Protein AF-A0A507F3Y4-F1 (afdb_monomer_lite)

Radius of gyration: 14.12 Å; chai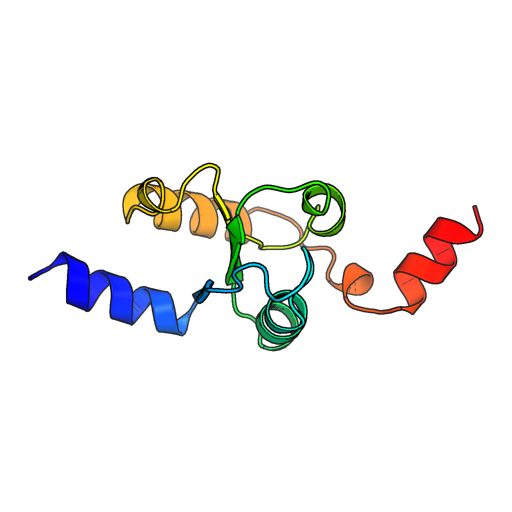ns: 1; bounding box: 32×31×42 Å

Organism: NCBI:txid246404

Secondary structure (DSSP, 8-state):
-HHHHHHHHHHTTEEE----SSS--HHHHHHHHTT-EEEEE--TTGGGGTTS--EEESSGGG--HHHHHHHHHHHHHSPP-GGGGSHHHHHHHTT-

Structure (mmCIF, N/CA/C/O backbone):
data_AF-A0A507F3Y4-F1
#
_entry.id   AF-A0A507F3Y4-F1
#
loop_
_atom_site.group_PDB
_atom_site.id
_atom_site.type_symbol
_atom_site.label_atom_id
_atom_site.label_alt_id
_atom_site.label_comp_id
_atom_site.label_asym_id
_atom_site.label_entity_id
_atom_site.label_seq_id
_atom_site.pdbx_PDB_ins_code
_atom_site.Cartn_x
_atom_site.Cartn_y
_atom_site.Cartn_z
_atom_site.occupancy
_atom_site.B_iso_or_equiv
_atom_site.auth_seq_id
_atom_site.auth_comp_id
_atom_site.auth_asym_id
_atom_site.auth_atom_id
_atom_site.pdbx_PDB_model_num
ATOM 1 N N . MET A 1 1 ? -14.964 9.650 21.502 1.00 43.06 1 MET A N 1
ATOM 2 C CA . MET A 1 1 ? -15.728 9.420 20.254 1.00 43.06 1 MET A CA 1
ATOM 3 C C . MET A 1 1 ? -15.265 8.102 19.655 1.00 43.06 1 MET A C 1
ATOM 5 O O . MET A 1 1 ? -14.072 8.010 19.383 1.00 43.06 1 MET A O 1
ATOM 9 N N . PRO A 1 2 ? -16.149 7.108 19.470 1.00 56.12 2 PRO A N 1
ATOM 10 C CA . PRO A 1 2 ? -15.787 5.748 19.042 1.00 56.12 2 PRO A CA 1
ATOM 11 C C . PRO A 1 2 ? -14.910 5.704 17.782 1.00 56.12 2 PRO A C 1
ATOM 13 O O . PRO A 1 2 ? -13.979 4.913 17.699 1.00 56.12 2 PRO A O 1
ATOM 16 N N . GLN A 1 3 ? -15.134 6.631 16.848 1.00 54.81 3 GLN A N 1
ATOM 17 C CA . GLN A 1 3 ? -14.360 6.750 15.612 1.00 54.81 3 GLN A CA 1
ATOM 18 C C . GLN A 1 3 ? -12.883 7.109 15.838 1.00 54.81 3 GLN A C 1
ATOM 20 O O . GLN A 1 3 ? -12.031 6.583 15.136 1.00 54.81 3 GLN A O 1
ATOM 25 N N . LYS A 1 4 ? -12.536 7.956 16.821 1.00 58.22 4 LYS A N 1
ATOM 26 C CA . LYS A 1 4 ? -11.128 8.346 17.057 1.00 58.22 4 LYS A CA 1
ATOM 27 C C . LYS A 1 4 ? -10.287 7.185 17.592 1.00 58.22 4 LYS A C 1
ATOM 29 O O . LYS A 1 4 ? -9.166 6.992 17.131 1.00 58.22 4 LYS A O 1
ATOM 34 N N . GLU A 1 5 ? -10.824 6.417 18.537 1.00 60.25 5 GLU A N 1
ATOM 35 C CA . GLU A 1 5 ? -10.153 5.222 19.071 1.00 60.25 5 GLU A CA 1
ATOM 36 C C . GLU A 1 5 ? -10.055 4.124 18.007 1.00 60.25 5 GLU A C 1
ATOM 38 O O . GLU A 1 5 ? -9.013 3.486 17.874 1.00 60.25 5 GLU A O 1
ATOM 43 N N . PHE A 1 6 ? -11.101 3.981 17.189 1.00 61.38 6 PHE A N 1
ATOM 44 C CA . PHE A 1 6 ? -11.097 3.095 16.033 1.00 61.38 6 PHE A CA 1
ATOM 45 C C . PHE A 1 6 ? -9.991 3.481 15.038 1.00 61.38 6 PHE A C 1
ATOM 47 O O . PHE A 1 6 ? -9.141 2.660 14.719 1.00 61.38 6 PHE A O 1
ATOM 54 N N . TYR A 1 7 ? -9.897 4.744 14.614 1.00 59.41 7 TYR A N 1
ATOM 55 C CA . TYR A 1 7 ? -8.822 5.183 13.715 1.00 59.41 7 TYR A CA 1
ATOM 56 C C . TYR A 1 7 ? -7.426 4.933 14.294 1.00 59.41 7 TYR A C 1
ATOM 58 O O . TYR A 1 7 ? -6.548 4.460 13.577 1.00 59.41 7 TYR A O 1
ATOM 66 N N . LYS A 1 8 ? -7.215 5.180 15.593 1.00 59.34 8 LYS A N 1
ATOM 67 C CA . LYS A 1 8 ? -5.928 4.901 16.248 1.00 59.34 8 LYS A CA 1
ATOM 68 C C . L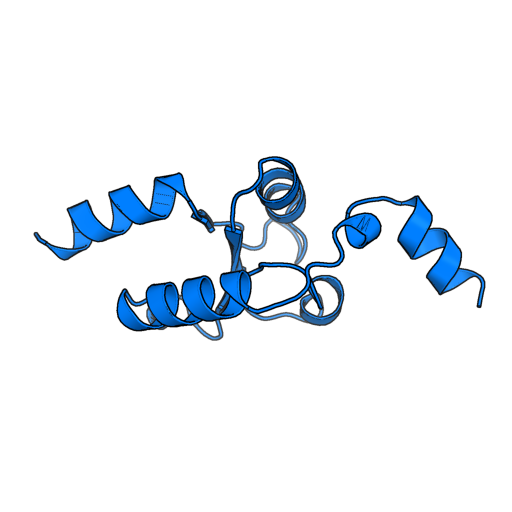YS A 1 8 ? -5.534 3.425 16.185 1.00 59.34 8 LYS A C 1
ATOM 70 O O . LYS A 1 8 ? -4.361 3.143 15.953 1.00 59.34 8 LYS A O 1
ATOM 75 N N . SER A 1 9 ? -6.474 2.491 16.359 1.00 63.34 9 SER A N 1
ATOM 76 C CA . SER A 1 9 ? -6.144 1.063 16.269 1.00 63.34 9 SER A CA 1
ATOM 77 C C . SER A 1 9 ? -5.725 0.680 14.849 1.00 63.34 9 SER A C 1
ATOM 79 O O . SER A 1 9 ? -4.780 -0.083 14.680 1.00 63.34 9 SER A O 1
ATOM 81 N N . TYR A 1 10 ? -6.357 1.256 13.823 1.00 64.62 10 TYR A N 1
ATOM 82 C CA . TYR A 1 10 ? -6.017 0.999 12.420 1.00 64.62 10 TYR A CA 1
ATOM 83 C C . TYR A 1 10 ? -4.720 1.686 11.992 1.00 64.62 10 TYR A C 1
ATOM 85 O O . TYR A 1 10 ? -3.989 1.115 11.192 1.00 64.62 10 TYR A O 1
ATOM 93 N N . LEU A 1 11 ? -4.372 2.841 12.568 1.00 58.44 11 LEU A N 1
ATOM 94 C CA . LEU A 1 11 ? -3.092 3.517 12.312 1.00 58.44 11 LEU A CA 1
ATOM 95 C C . LEU A 1 11 ? -1.867 2.710 12.772 1.00 58.44 11 LEU A C 1
ATOM 97 O O . LEU A 1 11 ? -0.761 2.955 12.296 1.00 58.44 11 LEU A O 1
ATOM 101 N N . SER A 1 12 ? -2.051 1.728 13.662 1.00 63.75 12 SER A N 1
ATOM 102 C CA . SER A 1 12 ? -0.997 0.753 13.985 1.00 63.75 12 SER A CA 1
ATOM 103 C C . SER A 1 12 ? -0.701 -0.210 12.825 1.00 63.75 12 SER A C 1
ATOM 105 O O . SER A 1 12 ? 0.368 -0.808 12.775 1.00 63.75 12 SER A O 1
ATOM 107 N N . THR A 1 13 ? -1.649 -0.357 11.894 1.00 73.94 13 THR A N 1
ATOM 108 C CA . THR A 1 13 ? -1.639 -1.338 10.798 1.00 73.94 13 THR A CA 1
ATOM 109 C C . THR A 1 13 ? -1.576 -0.676 9.415 1.00 73.94 13 THR A C 1
ATOM 111 O O . THR A 1 13 ? -1.017 -1.261 8.490 1.00 73.94 13 THR A O 1
ATOM 114 N N . ALA A 1 14 ? -2.082 0.549 9.254 1.00 78.81 14 ALA A N 1
ATOM 115 C CA . ALA A 1 14 ? -2.109 1.298 7.998 1.00 78.81 14 ALA A CA 1
ATOM 116 C C . ALA A 1 14 ? -1.590 2.734 8.176 1.00 78.81 14 ALA A C 1
ATOM 118 O O . ALA A 1 14 ? -1.849 3.368 9.199 1.00 78.81 14 ALA A O 1
ATOM 119 N N . ARG A 1 15 ? -0.886 3.277 7.176 1.00 83.44 15 ARG A N 1
ATOM 120 C CA . ARG A 1 15 ? -0.317 4.636 7.221 1.00 83.44 15 ARG A CA 1
ATOM 121 C C . ARG A 1 15 ? -0.711 5.474 6.017 1.00 83.44 15 ARG A C 1
ATOM 123 O O . ARG A 1 15 ? -0.655 5.022 4.881 1.00 83.44 15 ARG A O 1
ATOM 130 N N . PHE A 1 16 ? -1.042 6.736 6.268 1.00 81.19 16 PHE A N 1
ATOM 131 C CA . PHE A 1 16 ? -1.245 7.712 5.205 1.00 81.19 16 PHE A CA 1
ATOM 132 C C . PHE A 1 16 ? 0.056 7.962 4.443 1.00 81.19 16 PHE A C 1
ATOM 134 O O . PHE A 1 16 ? 1.080 8.318 5.029 1.00 81.19 16 PHE A O 1
ATOM 141 N N . ALA A 1 17 ? -0.016 7.836 3.125 1.00 79.19 17 ALA A N 1
ATOM 142 C CA . ALA A 1 17 ? 1.058 8.176 2.210 1.00 79.19 17 ALA A CA 1
ATOM 143 C C . ALA A 1 17 ? 0.528 9.150 1.142 1.00 79.19 17 ALA A C 1
ATOM 145 O O . ALA A 1 17 ? 0.501 8.818 -0.041 1.00 79.19 17 ALA A O 1
ATOM 146 N N . PRO A 1 18 ? 0.074 10.355 1.545 1.00 78.12 18 PRO A N 1
ATOM 147 C CA . PRO A 1 18 ? -0.421 11.341 0.598 1.00 78.12 18 PRO A CA 1
ATOM 148 C C . PRO A 1 18 ? 0.701 11.755 -0.355 1.00 78.12 18 PRO A C 1
ATOM 150 O O . PRO A 1 18 ? 1.883 11.762 0.028 1.00 78.12 18 PRO A O 1
ATOM 153 N N . HIS A 1 19 ? 0.299 12.135 -1.567 1.00 74.44 19 HIS A N 1
ATOM 154 C CA . HIS A 1 19 ? 1.167 12.741 -2.571 1.00 74.44 19 HIS A CA 1
ATOM 155 C C . HIS A 1 19 ? 1.978 13.895 -1.957 1.00 74.44 19 HIS A C 1
ATOM 157 O O . HIS A 1 19 ? 1.465 14.665 -1.143 1.00 74.44 19 HIS A O 1
ATOM 163 N N . GLY A 1 20 ? 3.272 13.958 -2.280 1.00 66.75 20 GLY A N 1
ATOM 164 C CA . GLY A 1 20 ? 4.175 15.024 -1.832 1.00 66.75 20 GLY A CA 1
ATOM 165 C C . GLY A 1 20 ? 4.253 16.157 -2.858 1.00 66.75 20 GLY A C 1
ATOM 166 O O . GLY A 1 20 ? 3.263 16.495 -3.494 1.00 66.75 20 GLY A O 1
ATOM 167 N N . ASN A 1 21 ? 5.459 16.686 -3.101 1.00 65.62 21 ASN A N 1
ATOM 168 C CA . ASN A 1 21 ? 5.727 17.590 -4.238 1.00 65.62 21 ASN A CA 1
ATOM 169 C C . ASN A 1 21 ? 5.580 16.898 -5.618 1.00 65.62 21 ASN A C 1
ATOM 171 O O . ASN A 1 21 ? 5.772 17.532 -6.651 1.00 65.62 21 ASN A O 1
ATOM 175 N N . GLY A 1 22 ? 5.255 15.602 -5.635 1.00 71.88 22 GLY A N 1
ATOM 176 C CA . GLY A 1 22 ? 4.899 14.808 -6.805 1.00 71.88 22 GLY A CA 1
ATOM 177 C C . GLY A 1 22 ? 3.918 13.692 -6.424 1.00 71.88 22 GLY A C 1
ATOM 178 O O . GLY A 1 22 ? 3.550 13.547 -5.255 1.00 71.88 22 GLY A O 1
ATOM 179 N N . LEU A 1 23 ? 3.506 12.895 -7.415 1.00 70.94 23 LEU A N 1
ATOM 180 C CA . LEU A 1 23 ? 2.558 11.787 -7.224 1.00 70.94 23 LEU A CA 1
ATOM 181 C C . LEU A 1 23 ? 3.158 10.601 -6.451 1.00 70.94 23 LEU A C 1
ATOM 183 O O . LEU A 1 23 ? 2.420 9.795 -5.906 1.00 70.94 23 LEU A O 1
ATOM 187 N N . ASP A 1 24 ? 4.480 10.463 -6.380 1.00 70.69 24 ASP A N 1
ATOM 188 C CA . ASP A 1 24 ? 5.114 9.452 -5.529 1.00 70.69 24 ASP A CA 1
ATOM 189 C C . ASP A 1 24 ? 5.356 10.032 -4.130 1.00 70.69 24 ASP A C 1
ATOM 191 O O . ASP A 1 24 ? 5.791 11.178 -3.967 1.00 70.69 24 ASP A O 1
ATOM 195 N N . SER A 1 25 ? 5.103 9.214 -3.110 1.00 77.00 25 SER A N 1
ATOM 196 C CA . SER A 1 25 ? 5.756 9.384 -1.822 1.00 77.00 25 SER A CA 1
ATOM 197 C C . SER A 1 25 ? 6.517 8.114 -1.458 1.00 77.00 25 SER A C 1
ATOM 199 O O . SER A 1 25 ? 5.923 7.038 -1.368 1.00 77.00 25 SER A O 1
ATOM 201 N N . TYR A 1 26 ? 7.799 8.267 -1.111 1.00 82.56 26 TYR A N 1
ATOM 202 C CA . TYR A 1 26 ? 8.640 7.205 -0.543 1.00 82.56 26 TYR A CA 1
ATOM 203 C C . TYR A 1 26 ? 7.974 6.483 0.645 1.00 82.56 26 TYR A C 1
ATOM 205 O O . TYR A 1 26 ? 8.226 5.301 0.882 1.00 82.56 26 TYR A O 1
ATOM 213 N N . ARG A 1 27 ? 7.046 7.167 1.334 1.00 85.19 27 ARG A N 1
ATOM 214 C CA . ARG A 1 27 ? 6.228 6.622 2.423 1.00 85.19 27 ARG A CA 1
ATOM 215 C C . ARG A 1 27 ? 5.413 5.398 2.014 1.00 85.19 27 ARG A C 1
ATOM 217 O O . ARG A 1 27 ? 5.174 4.549 2.868 1.00 85.19 27 ARG A O 1
ATOM 224 N N . VAL A 1 28 ? 4.984 5.284 0.753 1.00 91.19 28 VAL A N 1
ATOM 225 C CA . VAL A 1 28 ? 4.258 4.099 0.264 1.00 91.19 28 VAL A CA 1
ATOM 226 C C . VAL A 1 28 ? 5.151 2.866 0.380 1.00 91.19 28 VAL A C 1
ATOM 228 O O . VAL A 1 28 ? 4.779 1.879 1.013 1.00 91.19 28 VAL A O 1
ATOM 231 N N . TRP A 1 29 ? 6.359 2.956 -0.177 1.00 90.75 29 TRP A N 1
ATOM 232 C CA . TRP A 1 29 ? 7.321 1.859 -0.220 1.00 90.75 29 TRP A CA 1
ATOM 233 C C . TRP A 1 29 ? 7.855 1.506 1.170 1.00 90.75 29 TRP A C 1
ATOM 235 O O . TRP A 1 29 ? 7.908 0.329 1.516 1.00 90.75 29 TRP A O 1
ATOM 245 N N . GLU A 1 30 ? 8.171 2.502 2.003 1.00 89.25 30 GLU A N 1
ATOM 246 C CA . GLU A 1 30 ? 8.572 2.271 3.398 1.00 89.25 30 GLU A CA 1
ATOM 247 C C . GLU A 1 30 ? 7.474 1.577 4.206 1.00 89.25 30 GLU A C 1
ATOM 249 O O . GLU A 1 30 ? 7.748 0.639 4.950 1.00 89.25 30 GLU A O 1
ATOM 254 N N . THR A 1 31 ? 6.220 2.010 4.050 1.00 91.50 31 THR A N 1
ATOM 255 C CA . THR A 1 31 ? 5.084 1.415 4.768 1.00 91.50 31 THR A CA 1
ATOM 256 C C . THR A 1 31 ? 4.915 -0.057 4.397 1.00 91.50 31 THR A C 1
ATOM 258 O O . THR A 1 31 ? 4.767 -0.890 5.291 1.00 91.50 31 THR A O 1
ATOM 261 N N . LEU A 1 32 ? 5.023 -0.389 3.106 1.00 92.44 32 LEU A N 1
ATOM 262 C CA . LEU A 1 32 ? 4.974 -1.773 2.625 1.00 92.44 32 LEU A CA 1
ATOM 263 C C . LEU A 1 32 ? 6.148 -2.612 3.144 1.00 92.44 32 LEU A C 1
ATOM 265 O O . LEU A 1 32 ? 5.938 -3.735 3.596 1.00 92.44 32 LEU A O 1
ATOM 269 N N . LEU A 1 33 ? 7.369 -2.067 3.127 1.00 90.50 33 LEU A N 1
ATOM 270 C CA . LEU A 1 33 ? 8.563 -2.746 3.650 1.00 90.50 33 LEU A CA 1
ATOM 271 C C . LEU A 1 33 ? 8.468 -3.025 5.155 1.00 90.50 33 LEU A C 1
ATOM 273 O O . L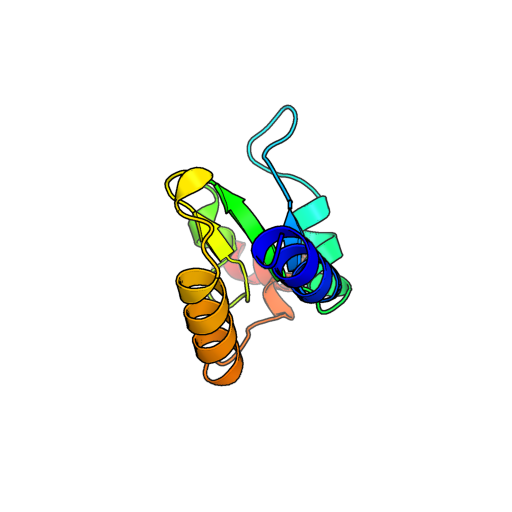EU A 1 33 ? 8.989 -4.031 5.628 1.00 90.50 33 LEU A O 1
ATOM 277 N N . LEU A 1 34 ? 7.777 -2.162 5.902 1.00 90.00 34 LEU A N 1
ATOM 278 C CA . LEU A 1 34 ? 7.513 -2.333 7.331 1.00 90.00 34 LEU A CA 1
ATOM 279 C C . LEU A 1 34 ? 6.324 -3.268 7.628 1.00 90.00 34 LEU A C 1
ATOM 281 O O . LEU A 1 34 ? 5.963 -3.431 8.791 1.00 90.00 34 LEU A O 1
ATOM 285 N N . GLY A 1 35 ? 5.707 -3.877 6.608 1.00 87.44 35 GLY A N 1
ATOM 286 C CA . GLY A 1 35 ? 4.577 -4.798 6.772 1.00 87.44 35 GLY A CA 1
ATOM 287 C C . GLY A 1 35 ? 3.249 -4.112 7.104 1.00 87.44 35 GLY A C 1
ATOM 288 O O . GLY A 1 35 ? 2.350 -4.743 7.657 1.00 87.44 35 GLY A O 1
ATOM 289 N N . SER A 1 36 ? 3.126 -2.823 6.790 1.00 91.00 36 SER A N 1
ATOM 290 C CA . SER A 1 36 ? 1.926 -2.014 7.003 1.00 91.00 36 SER A CA 1
ATOM 291 C C . SER A 1 36 ? 1.261 -1.663 5.663 1.00 91.00 36 SER A C 1
ATOM 293 O O . SER A 1 36 ? 1.840 -1.853 4.592 1.00 91.00 36 SER A O 1
ATOM 295 N N . TYR A 1 37 ? 0.025 -1.158 5.706 1.00 93.06 37 TYR A N 1
ATOM 296 C CA . TYR A 1 37 ? -0.768 -0.843 4.514 1.00 93.06 37 TYR A CA 1
ATOM 297 C C . TYR A 1 37 ? -0.785 0.663 4.221 1.00 93.06 37 TYR A C 1
ATOM 299 O O . TYR A 1 37 ? -1.356 1.430 5.002 1.00 93.06 37 TYR A O 1
ATOM 307 N N . PRO A 1 38 ? -0.176 1.135 3.123 1.00 93.81 38 PRO A N 1
ATOM 308 C CA . PRO A 1 38 ? -0.254 2.541 2.751 1.00 93.81 38 PRO A CA 1
ATOM 309 C C . PRO A 1 38 ? -1.660 2.917 2.266 1.00 93.81 38 PRO A C 1
ATOM 311 O O . PRO A 1 38 ? -2.305 2.152 1.549 1.00 93.81 38 PRO A O 1
ATOM 314 N N . ILE A 1 39 ? -2.108 4.115 2.642 1.00 93.94 39 ILE A N 1
ATOM 315 C CA . ILE A 1 39 ? -3.354 4.741 2.186 1.00 93.94 39 ILE A CA 1
ATOM 316 C C . ILE A 1 39 ? -2.993 5.934 1.297 1.00 93.94 39 ILE A C 1
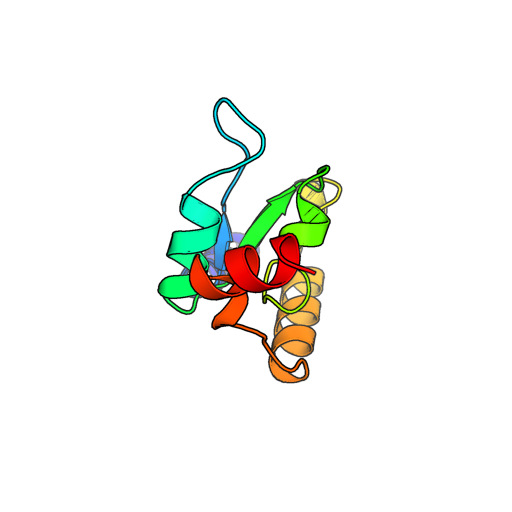ATOM 318 O O . ILE A 1 39 ? -2.347 6.878 1.765 1.00 93.94 39 ILE A O 1
ATOM 322 N N . VAL A 1 40 ? -3.408 5.892 0.033 1.00 93.56 40 VAL A N 1
ATOM 323 C CA . VAL A 1 40 ? -3.093 6.886 -1.007 1.00 93.56 40 VAL A CA 1
ATOM 324 C C . VAL A 1 40 ? -4.370 7.368 -1.702 1.00 93.56 40 VAL A C 1
ATOM 326 O O . VAL A 1 40 ? -5.394 6.689 -1.646 1.00 93.56 40 VAL A O 1
ATOM 329 N N . LYS A 1 41 ? -4.314 8.519 -2.385 1.00 93.81 41 LYS A N 1
ATOM 330 C CA . LYS A 1 41 ? -5.339 8.892 -3.376 1.00 93.81 41 LYS A CA 1
ATOM 331 C C . LYS A 1 41 ? -5.026 8.254 -4.730 1.00 93.81 41 LYS A C 1
ATOM 333 O O . LYS A 1 41 ? -3.849 8.113 -5.070 1.00 93.81 41 LYS A O 1
ATOM 338 N N . THR A 1 42 ? -6.068 7.937 -5.495 1.00 94.69 42 THR A N 1
ATOM 339 C CA . THR A 1 42 ? -5.955 7.473 -6.885 1.00 94.69 42 THR A CA 1
ATOM 340 C C . THR A 1 42 ? -5.135 8.443 -7.736 1.00 94.69 42 THR A C 1
ATOM 342 O O . THR A 1 42 ? -5.169 9.666 -7.549 1.00 94.69 42 THR A O 1
ATOM 345 N N . SER A 1 43 ? -4.329 7.888 -8.637 1.00 92.88 43 SER A N 1
ATOM 346 C CA . SER A 1 43 ? -3.460 8.628 -9.547 1.00 92.88 43 SER A CA 1
ATOM 347 C C . SER A 1 43 ? -3.009 7.750 -10.719 1.00 92.88 43 SER A C 1
ATOM 349 O O . SER A 1 43 ? -3.291 6.556 -10.786 1.00 92.88 43 SER A O 1
ATOM 351 N N . SER A 1 44 ? -2.199 8.304 -11.623 1.00 92.50 44 SER A N 1
ATOM 352 C CA . SER A 1 44 ? -1.533 7.510 -12.666 1.00 92.50 44 SER A CA 1
ATOM 353 C C . SER A 1 44 ? -0.576 6.436 -12.119 1.00 92.50 44 SER A C 1
ATOM 355 O O . SER A 1 44 ? -0.141 5.571 -12.880 1.00 92.50 44 SER A O 1
ATOM 357 N N . LEU A 1 45 ? -0.257 6.455 -10.817 1.00 92.00 45 LEU A N 1
ATOM 358 C CA . LEU A 1 45 ? 0.619 5.478 -10.170 1.00 92.00 45 LEU A CA 1
ATOM 359 C C . LEU A 1 45 ? -0.101 4.218 -9.680 1.00 92.00 45 LEU A C 1
ATOM 361 O O . LEU A 1 45 ? 0.574 3.282 -9.261 1.00 92.00 45 LEU A O 1
ATOM 365 N N . ASP A 1 46 ? -1.431 4.141 -9.758 1.00 94.38 46 ASP A N 1
ATOM 366 C CA . ASP A 1 46 ? -2.207 3.016 -9.212 1.00 94.38 46 ASP A CA 1
ATOM 367 C C . ASP A 1 46 ? -1.747 1.658 -9.773 1.00 94.38 46 ASP A C 1
ATOM 369 O O . ASP A 1 46 ? -1.677 0.655 -9.059 1.00 94.38 46 ASP A O 1
ATOM 373 N N . SER A 1 47 ? -1.331 1.639 -11.044 1.00 93.06 47 SER A N 1
ATOM 374 C CA . SER A 1 47 ? -0.780 0.450 -11.703 1.00 93.06 47 SER A CA 1
ATOM 375 C C . SER A 1 47 ? 0.504 -0.071 -11.047 1.00 93.06 47 SER A C 1
ATOM 377 O O . SER A 1 47 ? 0.748 -1.281 -11.058 1.00 93.06 47 SER A O 1
ATOM 379 N N . LEU A 1 48 ? 1.303 0.799 -10.415 1.00 91.69 48 LEU A N 1
ATOM 380 C CA . LEU A 1 48 ? 2.519 0.420 -9.691 1.00 91.69 48 LEU A CA 1
ATOM 381 C C . LEU A 1 48 ? 2.206 -0.394 -8.435 1.00 91.69 48 LEU A C 1
ATOM 383 O O . LEU A 1 48 ? 3.019 -1.237 -8.048 1.00 91.69 48 LEU A O 1
ATOM 387 N N . TYR A 1 49 ? 1.021 -0.202 -7.857 1.00 93.31 49 TYR A N 1
ATOM 388 C CA . TYR A 1 49 ? 0.572 -0.843 -6.621 1.00 93.31 49 TYR A CA 1
ATOM 389 C C . TYR A 1 49 ? -0.186 -2.155 -6.834 1.00 93.31 49 TYR A C 1
ATOM 391 O O . TYR A 1 49 ? -0.626 -2.776 -5.867 1.00 93.31 49 TYR A O 1
ATOM 399 N N . GLN A 1 50 ? -0.348 -2.601 -8.079 1.00 93.38 50 GLN A N 1
ATOM 400 C CA . GLN A 1 50 ? -1.006 -3.873 -8.364 1.00 93.38 50 GLN A CA 1
ATOM 401 C C . GLN A 1 50 ? -0.323 -5.031 -7.604 1.00 93.38 50 GLN A C 1
ATOM 403 O O . GLN A 1 50 ? 0.894 -5.072 -7.437 1.00 93.38 50 GLN A O 1
ATOM 408 N N . ASP A 1 51 ? -1.129 -5.961 -7.094 1.00 95.00 51 ASP A N 1
ATOM 409 C CA . ASP A 1 51 ? -0.704 -7.090 -6.250 1.00 95.00 51 ASP A CA 1
ATOM 410 C C . ASP A 1 51 ? 0.041 -6.714 -4.953 1.00 95.00 51 ASP A C 1
ATOM 412 O O . ASP A 1 51 ? 0.590 -7.587 -4.276 1.00 95.00 51 ASP A O 1
ATOM 416 N N . LEU A 1 52 ? 0.039 -5.436 -4.566 1.00 95.88 52 LEU A N 1
ATOM 417 C CA . LEU A 1 52 ? 0.532 -4.955 -3.279 1.00 95.88 52 LEU A CA 1
ATOM 418 C C . LEU A 1 52 ? -0.648 -4.529 -2.395 1.00 95.88 52 LEU A C 1
ATOM 420 O O . LEU A 1 52 ? -1.688 -4.095 -2.902 1.00 95.88 52 LEU A O 1
ATOM 424 N N . PRO A 1 53 ? -0.527 -4.654 -1.064 1.00 95.56 53 PRO A N 1
ATOM 425 C CA . PRO A 1 53 ? -1.596 -4.273 -0.154 1.00 95.56 53 PRO A CA 1
ATOM 426 C C . PRO A 1 53 ? -1.632 -2.754 0.081 1.00 95.56 53 PRO A C 1
ATOM 428 O O . PRO A 1 53 ? -1.270 -2.264 1.148 1.00 95.56 53 PRO A O 1
ATOM 431 N N . VAL A 1 54 ? -2.057 -2.010 -0.940 1.00 95.44 54 VAL A N 1
ATOM 432 C CA . VAL A 1 54 ? -2.242 -0.551 -0.910 1.00 95.44 54 VAL A CA 1
ATOM 433 C C . VAL A 1 54 ? -3.733 -0.227 -0.923 1.00 95.44 54 VAL A C 1
ATOM 435 O O . VAL A 1 54 ? -4.491 -0.791 -1.715 1.00 95.44 54 VAL A O 1
ATOM 438 N N . ILE A 1 55 ? -4.150 0.678 -0.042 1.00 95.25 55 ILE A N 1
ATOM 439 C CA . ILE 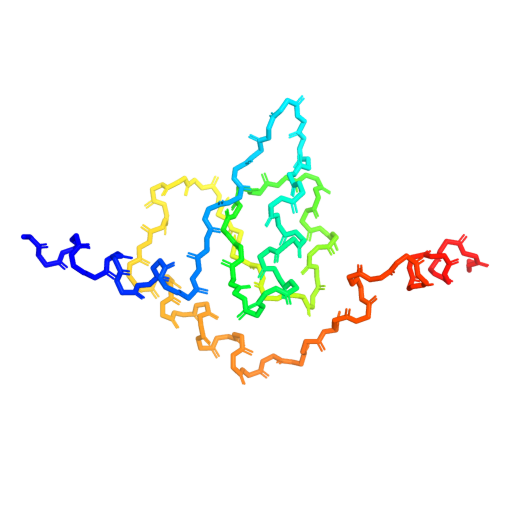A 1 55 ? -5.508 1.220 0.004 1.00 95.25 55 ILE A CA 1
ATOM 440 C C . ILE A 1 55 ? -5.517 2.477 -0.860 1.00 95.25 55 ILE A C 1
ATOM 442 O O . ILE A 1 55 ? -4.869 3.467 -0.522 1.00 95.25 55 ILE A O 1
ATOM 446 N N . ILE A 1 56 ? -6.237 2.427 -1.975 1.00 95.06 56 ILE A N 1
ATOM 447 C CA . ILE A 1 56 ? -6.355 3.538 -2.922 1.00 95.06 56 ILE A CA 1
ATOM 448 C C . ILE A 1 56 ? -7.753 4.133 -2.765 1.00 95.06 56 ILE A C 1
ATOM 450 O O . ILE A 1 56 ? -8.741 3.406 -2.850 1.00 95.06 56 ILE A O 1
ATOM 454 N N . LEU A 1 57 ? -7.820 5.433 -2.491 1.00 94.50 57 LEU A N 1
ATOM 455 C CA . LEU A 1 57 ? -9.061 6.179 -2.287 1.00 94.50 57 LEU A CA 1
ATOM 456 C C . LEU A 1 57 ? -9.337 7.114 -3.463 1.00 94.50 57 LEU A C 1
ATOM 458 O O . LEU A 1 57 ? -8.415 7.783 -3.937 1.00 94.50 57 LEU A O 1
ATOM 462 N N . ASP A 1 58 ? -10.603 7.238 -3.856 1.00 93.00 58 ASP A N 1
ATOM 463 C CA . ASP A 1 58 ? -11.034 8.276 -4.797 1.00 93.00 58 ASP A CA 1
ATOM 464 C C . ASP A 1 58 ? -11.043 9.640 -4.099 1.00 93.00 58 ASP A C 1
ATOM 466 O O . ASP A 1 58 ? -10.424 10.589 -4.578 1.00 93.00 58 ASP A O 1
ATOM 470 N N . GLU A 1 59 ? -11.635 9.721 -2.905 1.00 91.94 59 GLU A N 1
ATOM 471 C CA . GLU A 1 59 ? -11.605 10.890 -2.031 1.00 91.94 59 GLU A CA 1
ATOM 472 C C . GLU A 1 59 ? -11.261 10.532 -0.578 1.00 91.94 59 GLU A C 1
ATOM 474 O O . GLU A 1 59 ? -11.546 9.447 -0.077 1.00 91.94 59 GLU A O 1
ATOM 479 N N . TRP A 1 60 ? -10.659 11.470 0.164 1.00 87.62 60 TRP A N 1
ATOM 480 C CA . TRP A 1 60 ? -10.261 11.223 1.562 1.00 87.62 60 TRP A CA 1
ATOM 481 C C . TRP A 1 60 ? -11.436 10.875 2.483 1.00 87.62 60 TRP A C 1
ATOM 483 O O . TRP A 1 60 ? -11.250 10.183 3.481 1.00 87.62 60 TRP A O 1
ATOM 493 N N . HIS A 1 61 ? -12.636 11.349 2.147 1.00 90.88 61 HIS A N 1
ATOM 494 C CA . HIS A 1 61 ? -13.859 11.078 2.902 1.00 90.88 61 HIS A CA 1
ATOM 495 C C . HIS A 1 61 ? -14.389 9.650 2.694 1.00 90.88 61 HIS A C 1
ATOM 497 O O . HIS A 1 61 ? -15.197 9.195 3.499 1.00 90.88 61 HIS A O 1
ATOM 503 N N . ASP A 1 62 ? -13.899 8.924 1.682 1.00 91.00 62 ASP A N 1
ATOM 504 C CA . ASP A 1 62 ? -14.248 7.515 1.453 1.00 91.00 62 ASP A CA 1
ATOM 505 C C . ASP A 1 62 ? -13.560 6.583 2.455 1.00 91.00 62 ASP A C 1
ATOM 507 O O . ASP A 1 62 ? -13.927 5.411 2.612 1.00 91.00 62 ASP A O 1
ATOM 511 N N . LEU A 1 63 ? -12.559 7.104 3.171 1.00 90.81 63 LEU A N 1
ATOM 512 C CA . LEU A 1 63 ? -11.929 6.403 4.270 1.00 90.81 63 LEU A CA 1
ATOM 513 C C . LEU A 1 63 ? -12.935 6.238 5.409 1.00 90.81 63 LEU A C 1
ATOM 515 O O . LEU A 1 63 ? -13.174 7.146 6.200 1.00 90.81 63 LEU A O 1
ATOM 519 N N . THR A 1 64 ? -13.508 5.044 5.490 1.00 91.12 64 THR A N 1
ATOM 520 C CA . THR A 1 64 ? -14.471 4.649 6.517 1.00 91.12 64 THR A CA 1
ATOM 521 C C . THR A 1 64 ? -14.035 3.347 7.191 1.00 91.12 64 THR A C 1
ATOM 523 O O . THR A 1 64 ? -13.296 2.553 6.593 1.00 91.12 64 THR A O 1
ATOM 526 N N . PRO A 1 65 ? -14.482 3.090 8.433 1.00 88.75 65 PRO A N 1
ATOM 527 C CA . PRO A 1 65 ? -14.293 1.810 9.112 1.00 88.75 65 PRO A CA 1
ATOM 528 C C . PRO A 1 65 ? -14.651 0.582 8.269 1.00 88.75 65 PRO A C 1
ATOM 530 O O . PRO A 1 65 ? -13.897 -0.391 8.225 1.00 88.75 65 PRO A O 1
ATOM 533 N N . GLU A 1 66 ? -15.782 0.640 7.577 1.00 90.81 66 GLU A N 1
ATOM 534 C CA . GLU A 1 66 ? -16.327 -0.444 6.768 1.00 90.81 66 GLU A CA 1
ATOM 535 C C . GLU A 1 66 ? -15.450 -0.699 5.539 1.00 90.81 66 GLU A C 1
ATOM 537 O O . GLU A 1 66 ? -15.140 -1.849 5.212 1.00 90.81 66 GLU A O 1
ATOM 542 N N . MET A 1 67 ? -14.983 0.375 4.894 1.00 91.44 67 MET A N 1
ATOM 543 C CA . MET A 1 67 ? -14.042 0.291 3.780 1.00 91.44 67 MET A CA 1
ATOM 544 C C . MET A 1 67 ? -12.705 -0.316 4.233 1.00 91.44 67 MET A C 1
ATOM 546 O O . MET A 1 67 ? -12.224 -1.262 3.610 1.00 91.44 67 MET A O 1
ATOM 550 N N . LEU A 1 68 ? -12.149 0.124 5.368 1.00 90.56 68 LEU A N 1
ATOM 551 C CA . LEU A 1 68 ? -10.906 -0.435 5.919 1.00 90.56 68 LEU A CA 1
ATOM 552 C C . LEU A 1 68 ? -11.019 -1.933 6.227 1.00 90.56 68 LEU A C 1
ATOM 554 O O . LEU A 1 68 ? -10.124 -2.711 5.894 1.00 90.56 68 LEU A O 1
ATOM 558 N N . GLN A 1 69 ? -12.128 -2.363 6.833 1.00 91.00 69 GLN A N 1
ATOM 559 C CA . GLN A 1 69 ? -12.376 -3.782 7.101 1.00 91.00 69 GLN A CA 1
ATOM 560 C C . GLN A 1 69 ? -12.455 -4.604 5.812 1.00 91.00 69 GLN A C 1
ATOM 562 O O . GLN A 1 69 ? -11.898 -5.708 5.751 1.00 91.00 69 GLN A O 1
ATOM 567 N N . LYS A 1 70 ? -13.117 -4.065 4.782 1.00 93.81 70 LYS A N 1
ATOM 568 C CA . LYS A 1 70 ? -13.211 -4.683 3.457 1.00 93.81 70 LYS A CA 1
ATOM 569 C C . LYS A 1 70 ? -11.829 -4.840 2.821 1.00 93.81 70 LYS A C 1
ATOM 571 O O . LYS A 1 70 ? -11.498 -5.942 2.382 1.00 93.81 70 LYS A O 1
ATOM 576 N N . GLU A 1 71 ? -11.006 -3.795 2.832 1.00 94.19 71 GLU A N 1
ATOM 577 C CA . GLU A 1 71 ? -9.645 -3.837 2.287 1.00 94.19 71 GLU A CA 1
ATOM 578 C C . GLU A 1 71 ? -8.749 -4.814 3.052 1.00 94.19 71 GLU A C 1
ATOM 580 O O . GLU A 1 71 ? -8.082 -5.650 2.449 1.00 94.19 71 GLU A O 1
ATOM 585 N N . PHE A 1 72 ? -8.805 -4.829 4.385 1.00 91.94 72 PHE A N 1
ATOM 586 C CA . PHE A 1 72 ? -8.030 -5.788 5.176 1.00 91.94 72 PHE A CA 1
ATOM 587 C C . PHE A 1 72 ? -8.462 -7.234 4.919 1.00 91.94 72 PHE A C 1
ATOM 589 O O . PHE A 1 72 ? -7.627 -8.139 4.866 1.00 91.94 72 PHE A O 1
ATOM 596 N N . ALA A 1 73 ? -9.762 -7.477 4.739 1.00 93.38 73 ALA A N 1
ATOM 597 C CA . ALA A 1 73 ? -10.260 -8.789 4.345 1.00 93.38 73 ALA A CA 1
ATOM 598 C C . ALA A 1 73 ? -9.800 -9.182 2.934 1.00 93.38 73 ALA A C 1
ATOM 600 O O . ALA A 1 73 ? -9.503 -10.359 2.715 1.00 93.38 73 ALA A O 1
ATOM 601 N N . ARG A 1 74 ? -9.717 -8.221 2.004 1.00 94.62 74 ARG A N 1
ATOM 602 C CA . ARG A 1 74 ? -9.165 -8.416 0.657 1.00 94.62 74 ARG A CA 1
ATOM 603 C C . ARG A 1 74 ? -7.686 -8.782 0.721 1.00 94.62 74 ARG A C 1
ATOM 605 O O . ARG A 1 74 ? -7.308 -9.795 0.141 1.00 94.62 74 ARG A O 1
ATOM 612 N N . PHE A 1 75 ? -6.876 -8.034 1.472 1.00 93.88 75 PHE A N 1
ATOM 613 C CA . PHE A 1 75 ? -5.442 -8.299 1.618 1.00 93.88 75 PHE A CA 1
ATOM 614 C C . PHE A 1 75 ? -5.169 -9.696 2.170 1.00 93.88 75 PHE A C 1
ATOM 616 O O . PHE A 1 75 ? -4.381 -10.427 1.587 1.00 93.88 75 PHE A O 1
ATOM 623 N N . ARG A 1 76 ? -5.914 -10.145 3.189 1.00 91.19 76 ARG A N 1
ATOM 624 C CA . ARG A 1 76 ? -5.762 -11.507 3.737 1.00 91.19 76 ARG A CA 1
ATOM 625 C C . ARG A 1 76 ? -6.012 -12.638 2.728 1.00 91.19 76 ARG A C 1
ATOM 627 O O . ARG A 1 76 ? -5.538 -13.746 2.952 1.00 91.19 76 ARG A O 1
ATOM 634 N N . ARG A 1 77 ? -6.796 -12.398 1.671 1.00 93.81 77 ARG A N 1
ATOM 635 C CA . ARG A 1 77 ? -7.140 -13.407 0.647 1.00 93.81 77 ARG A CA 1
ATOM 636 C C . ARG A 1 77 ? -6.304 -13.274 -0.624 1.00 93.81 77 ARG A C 1
ATOM 638 O O . ARG A 1 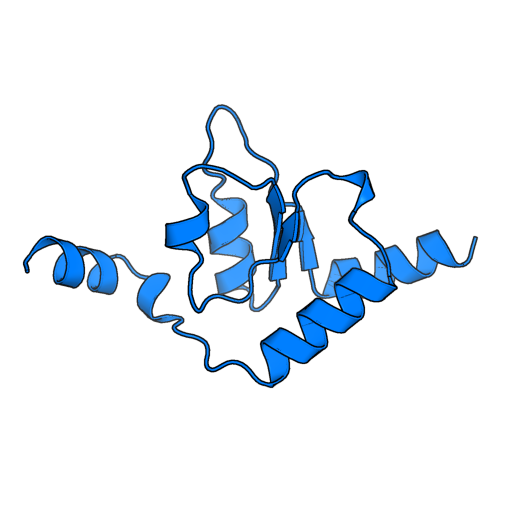77 ? -6.275 -14.196 -1.433 1.00 93.81 77 ARG A O 1
ATOM 645 N N . MET A 1 78 ? -5.684 -12.118 -0.829 1.00 92.69 78 MET A N 1
ATOM 646 C CA . MET A 1 78 ? -4.897 -11.810 -2.012 1.00 92.69 78 MET A CA 1
ATOM 647 C C . MET A 1 78 ? -3.497 -12.414 -1.891 1.00 92.69 78 MET A C 1
ATOM 649 O O . MET A 1 78 ? -2.884 -12.386 -0.828 1.00 92.69 78 MET A O 1
ATOM 653 N N . LYS A 1 79 ? -2.949 -12.919 -3.000 1.00 94.12 79 LYS A N 1
ATOM 654 C CA . LYS A 1 79 ? -1.522 -13.240 -3.074 1.00 94.12 79 LYS A CA 1
ATOM 655 C C . LYS A 1 79 ? -0.740 -11.952 -3.318 1.00 94.12 79 LYS A C 1
ATOM 657 O O . LYS A 1 79 ? -0.896 -11.337 -4.368 1.00 94.12 79 LYS A O 1
ATOM 662 N N . HIS A 1 80 ? 0.103 -11.565 -2.369 1.00 93.56 80 HIS A N 1
ATOM 663 C CA . HIS A 1 80 ? 0.939 -10.377 -2.511 1.00 93.56 80 HIS A CA 1
ATOM 664 C C . HIS A 1 80 ? 2.196 -10.660 -3.333 1.00 93.56 80 HIS A C 1
ATOM 666 O O . HIS A 1 80 ? 2.871 -11.670 -3.118 1.00 93.56 80 HIS A O 1
ATOM 672 N N . ASN A 1 81 ? 2.536 -9.746 -4.241 1.00 95.56 81 ASN A N 1
ATOM 673 C CA . ASN A 1 81 ? 3.773 -9.795 -5.013 1.00 95.56 81 ASN A CA 1
ATOM 674 C C . ASN A 1 81 ? 4.775 -8.748 -4.507 1.00 95.56 81 ASN A C 1
ATOM 676 O O . ASN A 1 81 ? 4.991 -7.707 -5.129 1.00 95.56 81 ASN A O 1
ATOM 680 N N . TYR A 1 82 ? 5.407 -9.039 -3.370 1.00 94.19 82 TYR A N 1
ATOM 681 C CA . TYR A 1 82 ? 6.391 -8.142 -2.759 1.00 94.19 82 TYR A CA 1
ATOM 682 C C . TYR A 1 82 ? 7.700 -8.008 -3.553 1.00 94.19 82 TYR A C 1
ATOM 684 O O . TYR A 1 82 ? 8.464 -7.085 -3.287 1.00 94.19 82 TYR A O 1
ATOM 692 N N . GLU A 1 83 ? 7.943 -8.828 -4.586 1.00 94.62 83 GLU A N 1
ATOM 693 C CA . GLU A 1 83 ? 9.085 -8.626 -5.496 1.00 94.62 83 GLU A CA 1
ATOM 694 C C . GLU A 1 83 ? 9.041 -7.243 -6.163 1.00 94.62 83 GLU A C 1
ATOM 696 O O . GLU A 1 83 ? 10.083 -6.647 -6.439 1.00 94.62 83 GLU A O 1
ATOM 701 N N . ARG A 1 84 ? 7.833 -6.690 -6.351 1.00 94.12 84 ARG A N 1
ATOM 702 C CA . ARG A 1 84 ? 7.592 -5.345 -6.898 1.00 94.12 84 ARG A CA 1
ATOM 703 C C . ARG A 1 84 ? 8.186 -4.221 -6.049 1.00 94.12 84 ARG A C 1
ATOM 705 O O . ARG A 1 84 ? 8.352 -3.118 -6.560 1.00 94.12 84 ARG A O 1
ATOM 712 N N . LEU A 1 85 ? 8.523 -4.479 -4.783 1.00 92.31 85 LEU A N 1
ATOM 713 C CA . LEU A 1 85 ? 9.209 -3.507 -3.926 1.00 92.31 85 LEU A CA 1
ATOM 714 C C . LEU A 1 85 ? 10.675 -3.303 -4.332 1.00 92.31 85 LEU A C 1
ATOM 716 O O . LEU A 1 85 ? 11.286 -2.301 -3.967 1.00 92.31 85 LEU A O 1
ATOM 720 N N . TYR A 1 86 ? 11.257 -4.240 -5.084 1.00 92.44 86 TYR A N 1
ATOM 721 C CA . TYR A 1 86 ? 12.679 -4.234 -5.396 1.00 92.44 86 TYR A CA 1
ATOM 722 C C . TYR A 1 86 ? 12.941 -3.829 -6.847 1.00 92.44 86 TYR A C 1
ATOM 724 O O . TYR A 1 86 ? 12.293 -4.283 -7.791 1.00 92.44 86 TYR A O 1
ATOM 732 N N . SER A 1 87 ? 14.002 -3.044 -7.054 1.00 90.00 87 SER A N 1
ATOM 733 C CA . SER A 1 87 ? 14.435 -2.582 -8.383 1.00 90.00 87 SER A CA 1
ATOM 734 C C . SER A 1 87 ? 14.711 -3.720 -9.375 1.00 90.00 87 SER A C 1
ATOM 736 O O . SER A 1 87 ? 14.669 -3.525 -10.589 1.00 90.00 87 SER A O 1
ATOM 738 N N . ARG A 1 88 ? 15.008 -4.930 -8.882 1.00 93.31 88 ARG A N 1
ATOM 739 C CA . ARG A 1 88 ? 15.208 -6.126 -9.708 1.00 93.31 88 ARG A CA 1
ATOM 740 C C . ARG A 1 88 ? 13.958 -6.485 -10.513 1.00 93.31 88 ARG A C 1
ATOM 742 O O . ARG A 1 88 ? 14.102 -6.774 -11.696 1.00 93.31 88 ARG A O 1
ATOM 749 N N . TYR A 1 89 ? 12.772 -6.436 -9.908 1.00 94.00 89 TYR A N 1
ATOM 750 C CA . TYR A 1 89 ? 11.518 -6.755 -10.591 1.00 94.00 89 TYR A CA 1
ATOM 751 C C . TYR A 1 89 ? 11.300 -5.826 -11.787 1.00 94.00 89 TYR A C 1
ATOM 753 O O . TYR A 1 89 ? 11.172 -6.279 -12.921 1.00 94.00 89 TYR A O 1
ATOM 761 N N . TRP A 1 90 ? 11.383 -4.517 -11.554 1.00 92.00 90 TRP A N 1
ATOM 762 C CA . TRP A 1 90 ? 11.142 -3.507 -12.585 1.00 92.00 90 TRP A CA 1
ATOM 763 C C . TRP A 1 90 ? 12.175 -3.533 -13.707 1.00 92.00 90 TRP A C 1
ATOM 765 O O . TRP A 1 90 ? 11.820 -3.385 -14.874 1.00 92.00 90 TRP A O 1
ATOM 775 N N . ARG A 1 91 ? 13.447 -3.804 -13.388 1.00 93.56 91 ARG A N 1
ATOM 776 C CA . ARG A 1 91 ? 14.472 -4.032 -14.418 1.00 93.56 91 ARG A CA 1
ATOM 777 C C . ARG A 1 91 ? 14.139 -5.220 -15.317 1.00 93.56 91 ARG A C 1
ATOM 779 O O . ARG A 1 91 ? 14.464 -5.167 -16.494 1.00 93.56 91 ARG A O 1
ATOM 786 N N . ASN A 1 92 ? 13.516 -6.272 -14.790 1.00 94.06 92 ASN A N 1
ATOM 787 C CA . ASN A 1 92 ? 13.108 -7.424 -15.593 1.00 94.06 92 ASN A CA 1
ATOM 788 C C . ASN A 1 92 ? 11.862 -7.129 -16.439 1.00 94.06 92 ASN A C 1
ATOM 790 O O . ASN A 1 92 ? 11.765 -7.634 -17.551 1.00 94.06 92 ASN A O 1
ATOM 794 N N . VAL A 1 93 ? 10.926 -6.322 -15.931 1.00 91.88 93 VAL A N 1
ATOM 795 C CA . VAL A 1 93 ? 9.732 -5.894 -16.681 1.00 91.88 93 VAL A CA 1
ATOM 796 C C . VAL A 1 93 ? 10.115 -4.982 -17.848 1.00 91.88 93 VAL A C 1
ATOM 798 O O . VAL A 1 93 ? 9.651 -5.200 -18.953 1.00 91.88 93 VAL A O 1
ATOM 801 N N . MET A 1 94 ? 11.010 -4.012 -17.635 1.00 89.62 94 MET A N 1
ATOM 802 C CA . MET A 1 94 ? 11.439 -3.065 -18.680 1.00 89.62 94 MET A CA 1
ATOM 803 C C . MET A 1 94 ? 12.349 -3.668 -19.762 1.00 89.62 94 MET A C 1
ATOM 805 O O . MET A 1 94 ? 12.634 -3.008 -20.755 1.00 89.62 94 MET A O 1
ATOM 809 N N . ARG A 1 95 ? 12.886 -4.872 -19.542 1.00 86.81 95 ARG A N 1
ATOM 810 C CA . ARG A 1 95 ? 13.775 -5.567 -20.490 1.00 86.81 95 ARG A CA 1
ATOM 811 C C . ARG A 1 95 ? 13.036 -6.533 -21.423 1.00 86.81 95 ARG A C 1
ATOM 813 O O . ARG A 1 95 ? 13.696 -7.159 -22.248 1.00 86.81 95 ARG A O 1
ATOM 820 N N . GLN A 1 96 ? 11.729 -6.691 -21.236 1.00 59.22 96 GLN A N 1
ATOM 821 C CA . GLN A 1 96 ? 10.834 -7.453 -22.109 1.00 59.22 96 GLN A CA 1
ATOM 822 C C . GLN A 1 96 ? 10.221 -6.517 -23.145 1.00 59.22 96 GLN A C 1
ATOM 824 O O . GLN A 1 96 ? 10.030 -6.988 -24.285 1.00 59.22 96 GLN A O 1
#

Foldseek 3Di:
DVVVVLVVVLCVAEDEQEADPHQDDPCCLVCQVVNHEYEYEDDPCVVLCPLHLYHYDPDPVVPDPVSSVVSVVVNVPGRHDCVSSDPVVVVVVVVD

pLDDT: mean 85.35, std 12.6, range [43.06, 95.88]

Sequence (96 aa):
MPQKEFYKSYLSTARFAPHGNGLDSYRVWETLLLGSYPIVKTSSLDSLYQDLPVIILDEWHDLTPEMLQKEFARFRRMKHNYERLYSRYWRNVMRQ